Protein AF-A0A926AZS3-F1 (afdb_monomer)

Foldseek 3Di:
DKKWKWKADLQRWIWIFIFDADPVRHTDPVDTPDDTDTDDSVQVPSPPNDMFMWMWDADPLLPDTDDIDGDDVGDDPSVVVVRVVVVVVVSCCCNPVPDPDQDPVSVVVVVVVVVVVPPD

Mean predicted aligned error: 11.36 Å

Radius of gyration: 18.35 Å; Cα contacts (8 Å, |Δi|>4): 169; chains: 1; bounding box: 31×53×47 Å

Solvent-access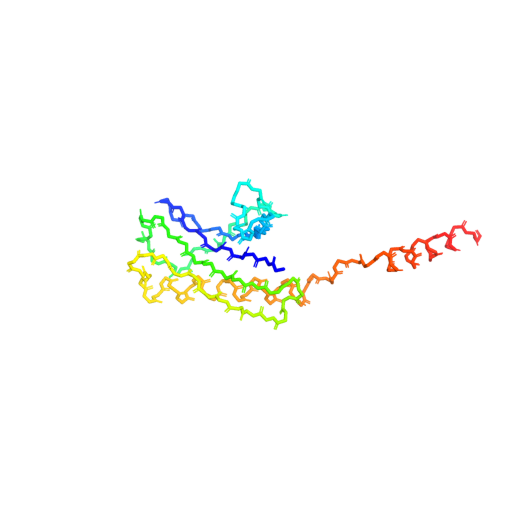ible surface area (backbone atoms only — not comparable to full-atom values): 7042 Å² total; per-residue (Å²): 98,34,38,40,35,38,37,34,39,58,87,51,53,31,32,39,37,36,22,43,51,45,100,85,71,44,75,35,81,90,57,49,78,45,80,68,41,78,48,86,54,86,85,57,67,101,71,46,63,59,65,47,56,43,35,35,38,27,43,79,80,67,83,47,79,78,47,78,50,69,49,91,92,59,64,60,69,69,58,44,52,50,48,53,49,54,50,49,54,50,52,49,45,48,67,73,71,44,76,75,80,73,47,74,67,52,49,54,51,49,49,54,53,55,56,57,69,72,70,121

Nearest PDB structures (foldseek):
  8cd1-assembly1_q  TM=2.880E-01  e=3.340E+00  Pseudomonas aeruginosa PAO1
  9c1f-assembly1_B  TM=2.056E-01  e=3.340E+00  Neogale vison
  7z6h-assembly1_C  TM=1.263E-01  e=2.037E+00  Homo sapiens

Structure (mmCIF, N/CA/C/O backbone):
data_AF-A0A926AZS3-F1
#
_entry.id   AF-A0A926AZS3-F1
#
loop_
_atom_site.group_PDB
_atom_site.id
_atom_site.type_symbol
_atom_site.label_atom_id
_atom_site.label_alt_id
_atom_site.label_comp_id
_atom_site.label_asym_id
_atom_site.label_entity_id
_atom_site.label_seq_id
_atom_site.pdbx_PDB_ins_code
_atom_site.Cartn_x
_atom_site.Cartn_y
_atom_site.Cartn_z
_atom_site.occupancy
_atom_site.B_iso_or_equiv
_atom_site.auth_seq_id
_atom_site.auth_comp_id
_atom_site.auth_asym_id
_atom_site.auth_atom_id
_atom_site.pdbx_PDB_model_num
ATOM 1 N N . MET A 1 1 ? 7.581 3.957 -12.177 1.00 76.12 1 MET A N 1
ATOM 2 C CA . MET A 1 1 ? 7.219 4.300 -10.784 1.00 76.12 1 MET A CA 1
ATOM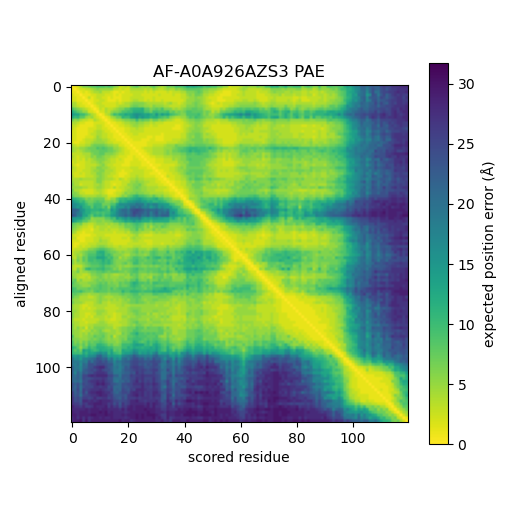 3 C C . MET A 1 1 ? 5.789 3.864 -10.549 1.00 76.12 1 MET A C 1
ATOM 5 O O . MET A 1 1 ? 4.969 3.980 -11.458 1.00 76.12 1 MET A O 1
ATOM 9 N N . ARG A 1 2 ? 5.473 3.429 -9.331 1.00 82.56 2 ARG A N 1
ATOM 10 C CA . ARG A 1 2 ? 4.117 3.041 -8.921 1.00 82.56 2 ARG A CA 1
ATOM 11 C C . ARG A 1 2 ? 3.772 3.655 -7.577 1.00 82.56 2 ARG A C 1
ATOM 13 O O . ARG A 1 2 ? 4.661 4.001 -6.796 1.00 82.56 2 ARG A O 1
ATOM 20 N N . LEU A 1 3 ? 2.477 3.769 -7.318 1.00 86.81 3 LEU A N 1
ATOM 21 C CA . LEU A 1 3 ? 1.968 4.153 -6.015 1.00 86.81 3 LEU A CA 1
ATOM 22 C C . LEU A 1 3 ? 1.431 2.919 -5.290 1.00 86.81 3 LEU A C 1
ATOM 24 O O . LEU A 1 3 ? 0.614 2.178 -5.834 1.00 86.81 3 LEU A O 1
ATOM 28 N N . VAL A 1 4 ? 1.874 2.715 -4.053 1.00 87.00 4 VAL A N 1
ATOM 29 C CA . VAL A 1 4 ? 1.306 1.727 -3.129 1.00 87.00 4 VAL A CA 1
ATOM 30 C C . VAL A 1 4 ? 0.472 2.474 -2.117 1.00 87.00 4 VAL A C 1
ATOM 32 O O . VAL A 1 4 ? 0.976 3.393 -1.478 1.00 87.00 4 VAL A O 1
ATOM 35 N N . ARG A 1 5 ? -0.783 2.078 -1.946 1.00 89.12 5 ARG A N 1
ATOM 36 C CA . ARG A 1 5 ? -1.672 2.685 -0.958 1.00 89.12 5 ARG A CA 1
ATOM 37 C C . ARG A 1 5 ? -2.171 1.628 -0.001 1.00 89.12 5 ARG A C 1
ATOM 39 O O . ARG A 1 5 ? -2.755 0.631 -0.428 1.00 89.12 5 ARG A O 1
ATOM 46 N N . VAL A 1 6 ? -1.999 1.899 1.288 1.00 86.94 6 VAL A N 1
ATOM 47 C CA . VAL A 1 6 ? -2.794 1.274 2.345 1.00 86.94 6 VAL A CA 1
ATOM 48 C C . VAL A 1 6 ? -3.950 2.205 2.653 1.00 86.94 6 VAL A C 1
ATOM 50 O O . VAL A 1 6 ? -3.751 3.397 2.867 1.00 86.94 6 VAL A O 1
ATOM 53 N N . HIS A 1 7 ? -5.161 1.668 2.650 1.00 86.81 7 HIS A N 1
ATOM 54 C CA . HIS A 1 7 ? -6.384 2.422 2.875 1.00 86.81 7 HIS A CA 1
ATOM 55 C C . HIS A 1 7 ? -7.282 1.686 3.863 1.00 86.81 7 HIS A C 1
ATOM 57 O O . HIS A 1 7 ? -7.505 0.485 3.722 1.00 86.81 7 HIS A O 1
ATOM 63 N N . SER A 1 8 ? -7.818 2.417 4.835 1.00 85.12 8 SER A N 1
ATOM 64 C CA . SER A 1 8 ? -8.847 1.944 5.753 1.00 85.12 8 SER A CA 1
ATOM 65 C C . SER A 1 8 ? -10.218 2.447 5.321 1.00 85.12 8 SER A C 1
ATOM 67 O O . SER A 1 8 ? -10.408 3.637 5.081 1.00 85.12 8 SER A O 1
ATOM 69 N N . LYS A 1 9 ? -11.185 1.533 5.242 1.00 77.94 9 LYS A N 1
ATOM 70 C CA . LYS A 1 9 ? -12.601 1.842 5.043 1.00 77.94 9 LYS A CA 1
ATOM 71 C C . LYS A 1 9 ? -13.274 2.195 6.378 1.00 77.94 9 LYS A C 1
ATOM 73 O O . LYS A 1 9 ? -12.828 1.729 7.424 1.00 77.94 9 LYS A O 1
ATOM 78 N N . PRO A 1 10 ? -14.417 2.906 6.354 1.00 65.88 10 PRO A N 1
ATOM 79 C CA . PRO A 1 10 ? -15.161 3.289 7.561 1.00 65.88 10 PRO A CA 1
ATOM 80 C C . PRO A 1 10 ? -15.587 2.131 8.483 1.00 65.88 10 PRO A C 1
ATOM 82 O O . PRO A 1 10 ? -15.873 2.360 9.653 1.00 65.88 10 PRO A O 1
ATOM 85 N N . GLN A 1 11 ? -15.650 0.890 7.981 1.00 68.31 11 GLN A N 1
ATOM 86 C CA . GLN A 1 11 ? -15.943 -0.304 8.791 1.00 68.31 11 GLN A CA 1
ATOM 87 C C . GLN A 1 11 ? -14.685 -0.981 9.373 1.00 68.31 11 GLN A C 1
ATOM 89 O O . GLN A 1 11 ? -14.762 -2.112 9.849 1.00 68.31 11 GLN A O 1
ATOM 94 N N . GLY A 1 12 ? -13.524 -0.321 9.319 1.00 70.62 12 GLY A N 1
ATOM 95 C CA . GLY A 1 12 ? -12.261 -0.819 9.867 1.00 70.62 12 GLY A CA 1
ATOM 96 C C . GLY A 1 12 ? -11.513 -1.809 8.971 1.00 70.62 12 GLY A C 1
ATOM 97 O O . GLY A 1 12 ? -10.413 -2.219 9.326 1.00 70.62 12 GLY A O 1
ATOM 98 N N . GLU A 1 13 ? -12.059 -2.179 7.808 1.00 82.69 13 GLU A N 1
ATOM 99 C CA . GLU A 1 13 ? -11.341 -2.986 6.816 1.00 82.69 13 GLU A CA 1
ATOM 100 C C . GLU A 1 13 ? -10.150 -2.191 6.277 1.00 82.69 13 GLU A C 1
ATOM 102 O O . GLU A 1 13 ? -10.309 -1.048 5.844 1.00 82.69 13 GLU A O 1
ATOM 107 N N . VAL A 1 14 ? -8.963 -2.793 6.286 1.00 84.75 14 VAL A N 1
ATOM 108 C CA . VAL A 1 14 ? -7.753 -2.192 5.726 1.00 84.75 14 VAL A CA 1
ATOM 109 C C . VAL A 1 14 ? -7.333 -2.989 4.508 1.00 84.75 14 VAL A C 1
ATOM 111 O O . VAL A 1 14 ? -7.264 -4.212 4.555 1.00 84.75 14 VAL A O 1
ATOM 114 N N . THR A 1 15 ? -7.050 -2.297 3.414 1.00 88.12 15 THR A N 1
ATOM 115 C CA . THR A 1 15 ? -6.633 -2.905 2.152 1.00 88.12 15 THR A CA 1
ATOM 116 C C . THR A 1 15 ? -5.354 -2.273 1.642 1.00 88.12 15 THR A C 1
ATOM 118 O O . THR A 1 15 ? -5.150 -1.072 1.828 1.00 88.12 15 THR A O 1
ATOM 121 N N . ILE A 1 16 ? -4.541 -3.057 0.941 1.00 86.81 16 ILE A N 1
ATOM 122 C CA . ILE A 1 16 ? -3.367 -2.584 0.209 1.00 86.81 16 ILE A CA 1
ATOM 123 C C . ILE A 1 16 ? -3.529 -2.848 -1.287 1.00 86.81 16 ILE A C 1
ATOM 125 O O . ILE A 1 16 ? -3.990 -3.917 -1.696 1.00 86.81 16 ILE A O 1
ATOM 129 N N . ALA A 1 17 ? -3.166 -1.869 -2.111 1.00 86.50 17 ALA A N 1
ATOM 130 C CA . ALA A 1 17 ? -3.204 -1.993 -3.562 1.00 86.50 17 ALA A CA 1
ATOM 131 C C . ALA A 1 17 ? -2.144 -1.118 -4.235 1.00 86.50 17 ALA A C 1
ATOM 133 O O . ALA A 1 17 ? -1.645 -0.151 -3.653 1.00 86.50 17 ALA A O 1
ATOM 134 N N . TRP A 1 18 ? -1.841 -1.475 -5.480 1.00 86.50 18 TRP A N 1
ATOM 135 C CA . TRP A 1 18 ? -0.896 -0.775 -6.338 1.00 86.50 18 TRP A CA 1
ATOM 136 C C . TRP A 1 18 ? -1.638 -0.042 -7.434 1.00 86.50 18 TRP A C 1
ATOM 138 O O . TRP A 1 18 ? -2.583 -0.581 -8.005 1.00 86.50 18 TRP A O 1
ATOM 148 N N . TYR A 1 19 ? -1.161 1.149 -7.756 1.00 87.25 19 TYR A N 1
ATOM 149 C CA . TYR A 1 19 ? -1.773 2.030 -8.732 1.00 87.25 19 TYR A CA 1
ATOM 150 C C . TYR A 1 19 ? -0.703 2.523 -9.709 1.00 87.25 19 TYR A C 1
ATOM 152 O O . TYR A 1 19 ? 0.403 2.889 -9.277 1.00 87.25 19 TYR A O 1
ATOM 160 N N . PRO A 1 20 ? -0.988 2.506 -11.022 1.00 87.19 20 PRO A N 1
ATOM 161 C CA . PRO A 1 20 ? -0.124 3.149 -11.992 1.00 87.19 20 PRO A CA 1
ATOM 162 C C . PRO A 1 20 ? -0.250 4.671 -11.880 1.00 87.19 20 PRO A C 1
ATOM 164 O O . PRO A 1 20 ? -1.195 5.201 -11.293 1.00 87.19 20 PRO A O 1
ATOM 167 N N . PHE A 1 21 ? 0.704 5.374 -12.481 1.00 83.62 21 PHE A N 1
ATOM 168 C CA . PHE A 1 21 ? 0.526 6.783 -12.808 1.00 83.62 21 PHE A CA 1
ATOM 169 C C . PHE A 1 21 ? -0.010 6.906 -14.236 1.00 83.62 21 PHE A C 1
ATOM 171 O O . PHE A 1 21 ? 0.435 6.186 -15.132 1.00 83.62 21 PHE A O 1
ATOM 178 N N . ASP A 1 22 ? -0.951 7.818 -14.445 1.00 84.12 22 ASP A N 1
ATOM 179 C CA . ASP A 1 22 ? -1.452 8.182 -15.762 1.00 84.12 22 ASP A CA 1
ATOM 180 C C . ASP A 1 22 ? -0.400 8.967 -16.573 1.00 84.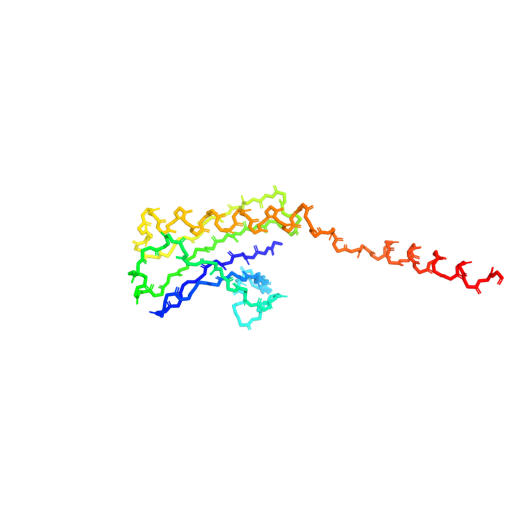12 22 ASP A C 1
ATOM 182 O O . ASP A 1 22 ? 0.686 9.316 -16.097 1.00 84.12 22 ASP A O 1
ATOM 186 N N . HIS A 1 23 ? -0.734 9.296 -17.822 1.00 78.44 23 HIS A N 1
ATOM 187 C CA . HIS A 1 23 ? 0.138 10.085 -18.701 1.00 78.44 23 HIS A CA 1
ATOM 188 C C . HIS A 1 23 ? 0.416 11.515 -18.195 1.00 78.44 23 HIS A C 1
ATOM 190 O O . HIS A 1 23 ? 1.294 12.190 -18.732 1.00 78.44 23 HIS A O 1
ATOM 196 N N . GLN A 1 24 ? -0.320 11.991 -17.187 1.00 85.12 24 GLN A N 1
ATOM 197 C CA . GLN A 1 24 ? -0.135 13.288 -16.533 1.00 85.12 24 GLN A CA 1
ATOM 198 C C . GLN A 1 24 ? 0.658 13.170 -15.219 1.00 85.12 24 GLN A C 1
ATOM 200 O O . GLN A 1 24 ? 0.846 14.175 -14.531 1.00 85.12 24 GLN A O 1
ATOM 205 N N . GLY A 1 25 ? 1.129 11.969 -14.866 1.00 79.25 25 GLY A N 1
ATOM 206 C CA . GLY A 1 25 ? 1.858 11.705 -13.629 1.00 79.25 25 GLY A CA 1
ATOM 207 C C . GLY A 1 25 ? 0.968 11.669 -12.385 1.00 79.25 25 GLY A C 1
ATOM 208 O O . GLY A 1 25 ? 1.469 11.856 -11.276 1.00 79.25 25 GLY A O 1
ATOM 209 N N . ARG A 1 26 ? -0.345 11.458 -12.536 1.00 84.44 26 ARG A N 1
ATOM 210 C CA . ARG A 1 26 ? -1.296 11.333 -11.424 1.00 84.44 26 ARG A CA 1
ATOM 211 C C . ARG A 1 26 ? -1.583 9.865 -11.140 1.00 84.44 26 ARG A C 1
ATOM 213 O O . ARG A 1 26 ? -1.679 9.090 -12.085 1.00 84.44 26 ARG A O 1
ATOM 220 N N . PRO A 1 27 ? -1.731 9.457 -9.874 1.00 85.38 27 PRO A N 1
ATOM 221 C CA . PRO A 1 27 ? -2.108 8.085 -9.577 1.00 85.38 27 PRO A CA 1
ATOM 222 C C . PRO A 1 27 ? -3.513 7.796 -10.114 1.00 85.38 27 PRO A C 1
ATOM 224 O O . PRO A 1 27 ? -4.451 8.541 -9.821 1.00 85.38 27 PRO A O 1
ATOM 227 N N . ASP A 1 28 ? -3.656 6.713 -10.868 1.00 87.81 28 ASP A N 1
ATOM 228 C CA . ASP A 1 28 ? -4.949 6.235 -11.350 1.00 87.81 28 ASP A CA 1
ATOM 229 C C . ASP A 1 28 ? -5.552 5.283 -10.314 1.00 87.81 28 ASP A C 1
ATOM 231 O O . ASP A 1 28 ? -5.206 4.104 -10.260 1.00 87.81 28 ASP A O 1
ATOM 235 N N . PHE A 1 29 ? -6.424 5.812 -9.452 1.00 87.19 29 PHE A N 1
ATOM 236 C CA . PHE A 1 29 ? -7.069 5.039 -8.387 1.00 87.19 29 PHE A CA 1
ATOM 237 C C . PHE A 1 29 ? -8.236 4.168 -8.862 1.00 87.19 29 PHE A C 1
ATOM 239 O O . PHE A 1 29 ? -8.654 3.277 -8.121 1.00 87.19 29 PHE A O 1
ATOM 246 N N . ASP A 1 30 ? -8.745 4.408 -10.070 1.00 88.38 30 ASP A N 1
ATOM 247 C CA . ASP A 1 30 ? -9.864 3.650 -10.632 1.00 88.38 30 ASP A CA 1
ATOM 248 C C . ASP A 1 30 ? -9.386 2.316 -11.229 1.00 88.38 30 ASP A C 1
ATOM 250 O O . ASP A 1 30 ? -10.145 1.344 -11.276 1.00 88.38 30 ASP A O 1
ATOM 254 N N . HIS A 1 31 ? -8.105 2.236 -11.609 1.00 85.19 31 HIS A N 1
ATOM 255 C CA . HIS A 1 31 ? -7.495 1.056 -12.221 1.00 85.19 31 HIS A CA 1
ATOM 256 C C . HIS A 1 31 ? -6.314 0.526 -11.393 1.00 85.19 31 HIS A C 1
ATOM 258 O O . HIS A 1 31 ? -5.149 0.692 -11.775 1.00 85.19 31 HIS A O 1
ATOM 264 N N . PRO A 1 32 ? -6.572 -0.143 -10.253 1.00 85.81 32 PRO A N 1
ATOM 265 C CA . PRO A 1 32 ? -5.502 -0.766 -9.494 1.00 85.81 32 PRO A CA 1
ATOM 266 C C . PRO A 1 32 ? -4.841 -1.886 -10.314 1.00 85.81 32 PRO A C 1
ATOM 268 O O . PRO A 1 32 ? -5.511 -2.675 -10.979 1.00 85.81 32 PRO A O 1
ATOM 271 N N . LEU A 1 33 ? -3.513 -1.996 -10.223 1.00 81.38 33 LEU A N 1
ATOM 272 C CA . LEU A 1 33 ? -2.712 -3.018 -10.918 1.00 81.38 33 LEU A CA 1
ATOM 273 C C . LEU A 1 33 ? -3.022 -4.444 -10.445 1.00 81.38 33 LEU A C 1
ATOM 275 O O . LEU A 1 33 ? -2.690 -5.415 -11.119 1.00 81.38 33 LEU A O 1
ATOM 279 N N . GLN A 1 34 ? -3.630 -4.564 -9.269 1.00 81.19 34 GLN A N 1
ATOM 280 C CA . GLN A 1 34 ? -4.054 -5.820 -8.673 1.00 81.19 34 GLN A CA 1
ATOM 281 C C . GLN A 1 34 ? -5.307 -5.594 -7.837 1.00 81.19 34 GLN A C 1
ATOM 283 O O . GLN A 1 34 ? -5.557 -4.487 -7.356 1.00 81.19 34 GLN A O 1
ATOM 288 N N . GLN A 1 35 ? -6.071 -6.656 -7.602 1.00 80.19 35 GLN A N 1
ATOM 289 C CA . GLN A 1 35 ? -7.205 -6.576 -6.691 1.00 80.19 35 GLN A CA 1
ATOM 290 C C . GLN A 1 35 ? -6.723 -6.155 -5.287 1.00 80.19 35 GLN A C 1
ATOM 292 O O . GLN A 1 35 ? -5.755 -6.739 -4.790 1.00 80.19 35 GLN A O 1
ATOM 297 N N . PRO A 1 36 ? -7.364 -5.160 -4.638 1.00 84.31 36 PRO A N 1
ATOM 298 C CA . PRO A 1 36 ? -6.994 -4.754 -3.290 1.00 84.31 36 PRO A CA 1
ATOM 299 C C . PRO A 1 36 ? -7.015 -5.936 -2.325 1.00 84.31 36 PRO A C 1
ATOM 301 O O . PRO A 1 36 ? -8.020 -6.639 -2.204 1.00 84.31 36 PRO A O 1
ATOM 304 N N . TYR A 1 37 ? -5.893 -6.150 -1.647 1.00 81.38 37 TYR A N 1
ATOM 305 C CA . TYR A 1 37 ? -5.716 -7.264 -0.727 1.00 81.38 37 TYR A CA 1
ATOM 306 C C . TYR A 1 37 ? -6.065 -6.824 0.701 1.00 81.38 37 TYR A C 1
ATOM 308 O O . TYR A 1 37 ? -5.560 -5.782 1.137 1.00 81.38 37 TYR A O 1
ATOM 316 N N . PRO A 1 38 ? -6.898 -7.577 1.444 1.00 83.94 38 PRO A N 1
ATOM 317 C CA . PRO A 1 38 ? -7.216 -7.251 2.826 1.00 83.94 38 PRO A CA 1
ATOM 318 C C . PRO A 1 38 ? -6.001 -7.490 3.724 1.00 83.94 38 PRO A C 1
ATOM 320 O O . PRO A 1 38 ? -5.425 -8.576 3.754 1.00 83.94 38 PRO A O 1
ATOM 323 N N . LEU A 1 39 ? -5.623 -6.475 4.490 1.00 78.06 39 LEU A N 1
ATOM 324 C CA . LEU A 1 39 ? -4.597 -6.586 5.512 1.00 78.06 39 LEU A CA 1
ATOM 325 C C . LEU A 1 39 ? -5.220 -7.051 6.833 1.00 78.06 39 LEU A C 1
ATOM 327 O O . LEU A 1 39 ? -6.372 -6.712 7.124 1.00 78.06 39 LEU A O 1
ATOM 331 N N . PRO A 1 40 ? -4.463 -7.788 7.669 1.00 74.38 40 PRO A N 1
ATOM 332 C CA . PRO A 1 40 ? -4.856 -7.999 9.052 1.00 74.38 40 PRO A CA 1
ATOM 333 C C . PRO A 1 40 ? -5.157 -6.648 9.700 1.00 74.38 40 PRO A C 1
ATOM 335 O O . PRO A 1 40 ? -4.530 -5.641 9.374 1.00 74.38 40 PRO A O 1
ATOM 338 N N . THR A 1 41 ? -6.116 -6.618 10.614 1.00 70.25 41 THR A N 1
ATOM 339 C CA . THR A 1 41 ? -6.455 -5.421 11.402 1.00 70.25 41 THR A CA 1
ATOM 340 C C . THR A 1 41 ? -6.085 -5.595 12.872 1.00 70.25 41 THR A C 1
ATOM 342 O O . THR A 1 41 ? -6.320 -4.716 13.698 1.00 70.25 41 THR A O 1
ATOM 345 N N . THR A 1 42 ? -5.479 -6.732 13.218 1.00 60.84 42 THR A N 1
ATOM 34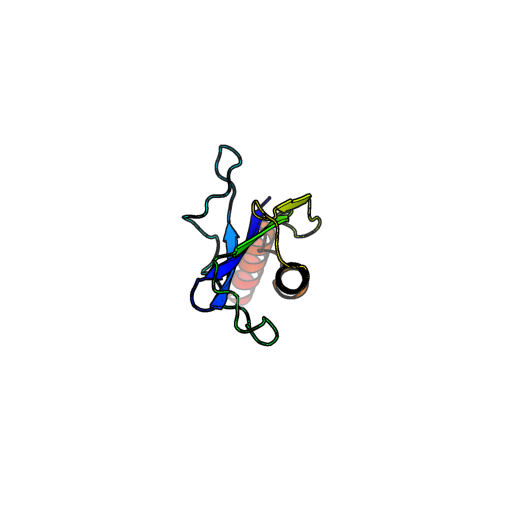6 C CA . THR A 1 42 ? -5.062 -7.074 14.573 1.00 60.84 42 THR A CA 1
ATOM 347 C C . THR A 1 42 ? -4.047 -6.052 15.085 1.00 60.84 42 THR A C 1
ATOM 349 O O . THR A 1 42 ? -2.958 -5.923 14.539 1.00 60.84 42 THR A O 1
ATOM 352 N N . GLY A 1 43 ? -4.397 -5.319 16.143 1.00 55.91 43 GLY A N 1
ATOM 353 C CA . GLY A 1 43 ? -3.531 -4.286 16.724 1.00 55.91 43 GLY A CA 1
ATOM 354 C C . GLY A 1 43 ? -3.752 -2.876 16.168 1.00 55.91 43 GLY A C 1
ATOM 355 O O . GLY A 1 43 ? -3.312 -1.914 16.797 1.00 55.91 43 GLY A O 1
ATOM 356 N N . LEU A 1 44 ? -4.515 -2.715 15.079 1.00 61.34 44 LEU A N 1
ATOM 357 C CA . LEU A 1 44 ? -5.181 -1.443 14.815 1.00 61.34 44 LEU A CA 1
ATOM 358 C C . LEU A 1 44 ? -6.304 -1.304 15.842 1.00 61.34 44 LEU A C 1
ATOM 360 O O . LEU A 1 44 ? -7.171 -2.170 15.958 1.00 61.34 44 LEU A O 1
ATOM 364 N N . ALA A 1 45 ? -6.259 -0.237 16.639 1.00 51.88 45 ALA A N 1
ATOM 365 C CA . ALA A 1 45 ? -7.309 0.052 17.605 1.00 51.88 45 ALA A CA 1
ATOM 366 C C . ALA A 1 45 ? -8.693 0.003 16.917 1.00 51.88 45 ALA A C 1
ATOM 368 O O . ALA A 1 45 ? -8.797 0.403 15.754 1.00 51.88 45 ALA A O 1
ATOM 369 N N . PRO A 1 46 ? -9.767 -0.402 17.619 1.00 52.69 46 PRO A N 1
ATOM 370 C CA . PRO A 1 46 ? -11.123 -0.550 17.065 1.00 52.69 46 PRO A CA 1
ATOM 371 C C . PRO A 1 46 ? -11.785 0.774 16.605 1.00 52.69 46 PRO A C 1
ATOM 373 O O . PRO A 1 46 ? -13.001 0.851 16.484 1.00 52.69 46 PRO A O 1
ATOM 376 N N . ALA A 1 47 ? -11.006 1.832 16.368 1.00 54.84 47 ALA A N 1
ATOM 377 C CA . ALA A 1 47 ? -11.445 3.216 16.237 1.00 54.84 47 ALA A CA 1
ATOM 378 C C . ALA A 1 47 ? -10.993 3.909 14.937 1.00 54.84 47 ALA A C 1
ATOM 380 O O . ALA A 1 47 ? -11.059 5.134 14.857 1.00 54.84 47 ALA A O 1
ATOM 381 N N . LEU A 1 48 ? -10.567 3.170 13.905 1.00 63.06 48 LEU A N 1
ATOM 382 C CA . LEU A 1 48 ? -10.504 3.719 12.541 1.00 63.06 48 LEU A CA 1
ATOM 383 C C . LEU A 1 48 ? -11.932 3.851 11.989 1.00 63.06 48 LEU A C 1
ATOM 385 O O . LEU A 1 48 ? -12.379 3.102 11.130 1.00 63.06 48 LEU A O 1
ATOM 389 N N . THR A 1 49 ? -12.681 4.789 12.564 1.00 63.50 49 THR A N 1
ATOM 390 C CA . THR A 1 49 ? -14.036 5.164 12.140 1.00 63.50 49 THR A CA 1
ATOM 391 C C . THR A 1 49 ? -14.010 6.138 10.965 1.00 63.50 49 THR A C 1
ATOM 393 O O . THR A 1 49 ? -15.035 6.373 10.328 1.00 63.50 49 THR A O 1
ATOM 396 N N . VAL A 1 50 ? -12.836 6.702 10.674 1.00 69.44 50 VAL A N 1
ATOM 397 C CA . VAL A 1 50 ? -12.614 7.662 9.599 1.00 69.44 50 VAL A CA 1
ATOM 398 C C . VAL A 1 50 ? -11.748 7.009 8.525 1.00 69.44 50 VAL A C 1
ATOM 400 O O . VAL A 1 50 ? -10.663 6.511 8.848 1.00 69.44 50 VAL A O 1
ATOM 403 N N . PRO A 1 51 ? -12.185 7.022 7.254 1.00 75.62 51 PRO A N 1
ATOM 404 C CA . PRO A 1 51 ? -11.373 6.507 6.170 1.00 75.62 51 PRO A CA 1
ATOM 405 C C . PRO A 1 51 ? -10.060 7.280 6.081 1.00 75.62 51 PRO A C 1
ATOM 407 O O . PRO A 1 51 ? -10.029 8.510 6.105 1.00 75.62 51 PRO A O 1
ATOM 410 N N . THR A 1 52 ? -8.963 6.538 6.026 1.00 82.12 52 THR A N 1
ATOM 411 C CA . THR A 1 52 ? -7.606 7.087 6.020 1.00 82.12 52 THR A CA 1
ATOM 412 C C . THR A 1 52 ? -6.737 6.280 5.082 1.00 82.12 52 THR A C 1
ATOM 414 O O . THR A 1 52 ? -6.909 5.069 4.949 1.00 82.12 52 THR A O 1
ATOM 417 N N . SER A 1 53 ? -5.792 6.947 4.431 1.00 85.31 53 SER A N 1
ATOM 418 C CA . SER A 1 53 ? -4.822 6.313 3.546 1.00 85.31 53 SER A CA 1
ATOM 419 C C . SER A 1 53 ? -3.402 6.717 3.908 1.00 85.31 53 SER A C 1
ATOM 421 O O . SER A 1 53 ? -3.179 7.759 4.517 1.00 85.31 53 SER A O 1
ATOM 423 N N . LEU A 1 54 ? -2.442 5.887 3.526 1.00 86.00 54 LEU A N 1
ATOM 424 C CA . LEU A 1 54 ? -1.029 6.233 3.473 1.00 86.00 54 LEU A CA 1
ATOM 425 C C . LEU A 1 54 ? -0.498 5.734 2.138 1.00 86.00 54 LEU A C 1
ATOM 427 O O . LEU A 1 54 ? -0.652 4.547 1.827 1.00 86.00 54 LEU A O 1
ATOM 431 N N . ASP A 1 55 ? 0.129 6.634 1.384 1.00 86.62 55 ASP A N 1
ATOM 432 C CA . ASP A 1 55 ? 0.639 6.304 0.060 1.00 86.62 55 ASP A CA 1
ATOM 433 C C . ASP A 1 55 ? 2.160 6.372 0.025 1.00 86.62 55 ASP A C 1
ATOM 435 O O . ASP A 1 55 ? 2.778 7.260 0.616 1.00 86.62 55 ASP A O 1
ATOM 439 N N . LEU A 1 56 ? 2.760 5.448 -0.717 1.00 84.50 56 LEU A N 1
ATOM 440 C CA . LEU A 1 56 ? 4.179 5.435 -1.034 1.00 84.50 56 LEU A CA 1
ATOM 441 C C . LEU A 1 56 ? 4.376 5.480 -2.536 1.00 84.50 56 LEU A C 1
ATOM 443 O O . LEU A 1 56 ? 3.798 4.677 -3.268 1.00 84.50 56 LEU A O 1
ATOM 447 N N . VAL A 1 57 ? 5.256 6.371 -2.979 1.00 83.88 57 VAL A N 1
ATOM 448 C CA . VAL A 1 57 ? 5.757 6.369 -4.354 1.00 83.88 57 VAL A CA 1
ATOM 449 C C . VAL A 1 57 ? 7.049 5.570 -4.383 1.00 83.88 57 VAL A C 1
ATOM 451 O O . VAL A 1 57 ? 8.005 5.918 -3.687 1.00 83.88 57 VAL A O 1
ATOM 454 N N . VAL A 1 58 ? 7.079 4.506 -5.177 1.00 80.38 58 VAL A N 1
ATOM 455 C CA . VAL A 1 58 ? 8.208 3.571 -5.250 1.00 80.38 58 VAL A CA 1
ATOM 456 C C . VAL A 1 58 ? 8.656 3.343 -6.692 1.00 80.38 58 VAL A C 1
ATOM 458 O O . VAL A 1 58 ? 7.882 3.529 -7.642 1.00 80.38 58 VAL A O 1
ATOM 461 N N . GLU A 1 59 ? 9.917 2.948 -6.867 1.00 78.69 59 GLU A N 1
ATOM 462 C CA . GLU A 1 59 ? 10.384 2.410 -8.148 1.00 78.69 59 GLU A CA 1
ATOM 463 C C . GLU A 1 59 ? 9.691 1.098 -8.507 1.00 78.69 59 GLU A C 1
ATOM 465 O O . GLU A 1 59 ? 9.237 0.347 -7.642 1.00 78.69 59 GLU A O 1
ATOM 470 N N . ASP A 1 60 ? 9.631 0.822 -9.810 1.00 70.31 60 ASP A N 1
ATOM 471 C CA . ASP A 1 60 ? 8.991 -0.386 -10.338 1.00 70.31 60 ASP A CA 1
ATOM 472 C C . ASP A 1 60 ? 9.748 -1.663 -9.954 1.00 70.31 60 ASP A C 1
ATOM 474 O O . ASP A 1 60 ? 9.143 -2.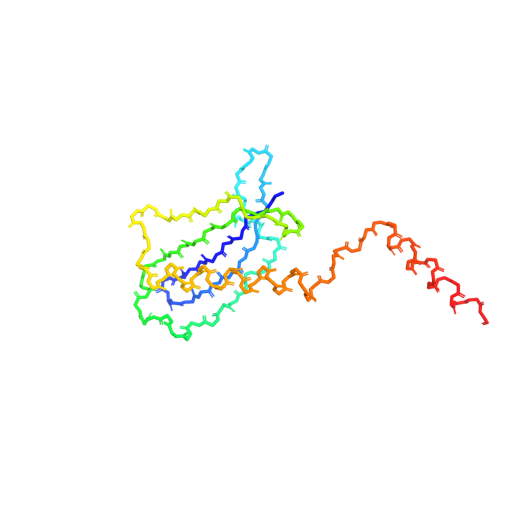732 -9.910 1.00 70.31 60 ASP A O 1
ATOM 478 N N . ASP A 1 61 ? 11.046 -1.541 -9.660 1.00 70.38 61 ASP A N 1
ATOM 479 C CA . ASP A 1 61 ? 11.938 -2.615 -9.218 1.00 70.38 61 ASP A CA 1
ATOM 480 C C . ASP A 1 61 ? 12.099 -2.682 -7.687 1.00 70.38 61 ASP A C 1
ATOM 482 O O . ASP A 1 61 ? 12.884 -3.482 -7.168 1.00 70.38 61 ASP A O 1
ATOM 486 N N . TYR A 1 62 ? 11.348 -1.858 -6.945 1.00 65.69 62 TYR A N 1
ATOM 487 C CA . TYR A 1 62 ? 11.359 -1.831 -5.482 1.00 65.69 62 TYR A CA 1
ATOM 488 C C . TYR A 1 62 ? 12.741 -1.480 -4.884 1.00 65.69 62 TYR A C 1
ATOM 490 O O . TYR A 1 62 ? 13.053 -1.837 -3.736 1.00 65.69 62 TYR A O 1
ATOM 498 N N . SER A 1 63 ? 13.611 -0.816 -5.650 1.00 67.56 63 SER A N 1
ATOM 499 C CA . SER A 1 63 ? 14.935 -0.392 -5.192 1.00 67.56 63 SER A CA 1
ATOM 500 C C . SER A 1 63 ? 14.856 0.823 -4.263 1.00 67.56 63 SER A C 1
ATOM 502 O O . SER A 1 63 ? 15.627 0.908 -3.302 1.00 67.56 63 SER A O 1
ATOM 504 N N . GLN A 1 64 ? 13.885 1.713 -4.499 1.00 67.00 64 GLN A N 1
ATOM 505 C CA . GLN A 1 64 ? 13.809 3.012 -3.844 1.00 67.00 64 GLN A CA 1
ATOM 506 C C . GLN A 1 64 ? 12.372 3.447 -3.525 1.00 67.00 64 GLN A C 1
ATOM 508 O O . GLN A 1 64 ? 11.446 3.287 -4.324 1.00 67.00 64 GLN A O 1
ATOM 513 N N . VAL A 1 65 ? 12.211 4.045 -2.340 1.00 72.81 65 VAL A N 1
ATOM 514 C CA . VAL A 1 65 ? 11.009 4.775 -1.917 1.00 72.81 65 VAL A CA 1
ATOM 515 C C . VAL A 1 65 ? 11.293 6.266 -2.061 1.00 72.81 65 VAL A C 1
ATOM 517 O O . VAL A 1 65 ? 12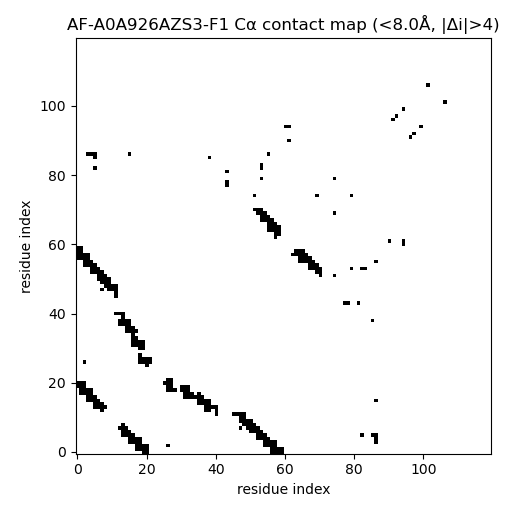.247 6.777 -1.475 1.00 72.81 65 VAL A O 1
ATOM 520 N N . TYR A 1 66 ? 10.471 6.964 -2.836 1.00 69.31 66 TYR A N 1
ATOM 521 C CA . TYR A 1 66 ? 10.666 8.377 -3.158 1.00 69.31 66 TYR A CA 1
ATOM 522 C C . TYR A 1 66 ? 9.917 9.319 -2.231 1.00 69.31 66 TYR A C 1
ATOM 524 O O . TYR A 1 66 ? 10.410 10.399 -1.912 1.00 69.31 66 TYR A O 1
ATOM 532 N N . SER A 1 67 ? 8.701 8.946 -1.838 1.00 77.06 67 SER A N 1
ATOM 533 C CA . SER A 1 67 ? 7.840 9.824 -1.056 1.00 77.06 67 SER A CA 1
ATOM 534 C C . SER A 1 67 ? 6.830 9.038 -0.239 1.00 77.06 67 SER A C 1
ATOM 536 O O . SER A 1 67 ? 6.368 7.978 -0.665 1.00 77.06 67 SER A O 1
ATOM 538 N N . VAL A 1 68 ? 6.490 9.601 0.920 1.00 78.81 68 VAL A N 1
ATOM 539 C CA . VAL A 1 68 ? 5.393 9.176 1.786 1.00 78.81 68 VAL A CA 1
ATOM 540 C C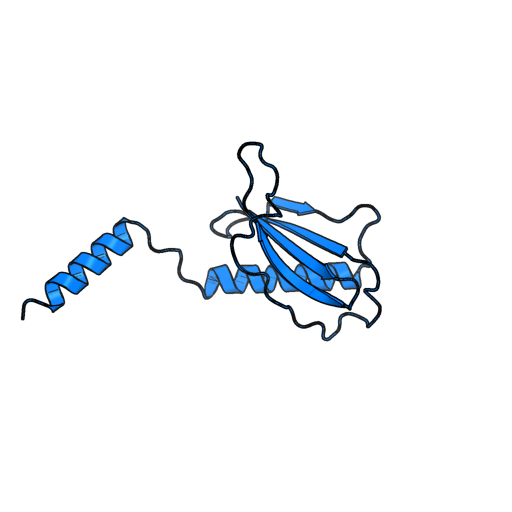 . VAL A 1 68 ? 4.356 10.290 1.757 1.00 78.81 68 VAL A C 1
ATOM 542 O O . VAL A 1 68 ? 4.642 11.410 2.183 1.00 78.81 68 VAL A O 1
ATOM 545 N N . VAL A 1 69 ? 3.156 9.991 1.270 1.00 81.06 69 VAL A N 1
ATOM 546 C CA . VAL A 1 69 ? 2.049 10.948 1.228 1.00 81.06 69 VAL A CA 1
ATOM 547 C C . VAL A 1 69 ? 1.101 10.636 2.375 1.00 81.06 69 VAL A C 1
ATOM 549 O O . VAL A 1 69 ? 0.481 9.573 2.424 1.00 81.06 69 VAL A O 1
ATOM 552 N N . VAL A 1 70 ? 1.013 11.580 3.309 1.00 75.50 70 VAL A N 1
ATOM 553 C CA . VAL A 1 70 ? 0.125 11.517 4.471 1.00 75.50 70 VAL A CA 1
ATOM 554 C C . VAL A 1 70 ? -1.093 12.409 4.196 1.00 75.50 70 VAL A C 1
ATOM 556 O O . VAL A 1 70 ? -0.918 13.494 3.637 1.00 75.50 70 VAL A O 1
ATOM 559 N N . PRO A 1 71 ? -2.315 11.988 4.564 1.00 71.62 71 PRO A N 1
ATOM 560 C CA . PRO A 1 71 ? -3.519 12.786 4.381 1.00 71.62 71 PRO A CA 1
ATOM 561 C C . PRO A 1 71 ? -3.442 14.120 5.125 1.00 71.62 71 PRO A C 1
ATOM 563 O O . PRO A 1 71 ? -2.755 14.262 6.141 1.00 71.62 71 PRO A O 1
ATOM 566 N N . GLU A 1 72 ? -4.183 15.100 4.612 1.00 68.62 72 GLU A N 1
ATOM 567 C CA . GLU A 1 72 ? -4.331 16.407 5.242 1.00 68.62 72 GLU A CA 1
ATOM 568 C C . GLU A 1 72 ? -4.909 16.248 6.661 1.00 68.62 72 GLU A C 1
ATOM 570 O O . GLU A 1 72 ? -5.879 15.523 6.871 1.00 68.62 72 GLU A O 1
ATOM 575 N N . GLY A 1 73 ? -4.271 16.876 7.653 1.00 71.94 73 GLY A N 1
ATOM 576 C CA . GLY A 1 73 ? -4.576 16.662 9.076 1.00 71.94 73 GLY A CA 1
ATOM 577 C C . GLY A 1 73 ? -3.746 15.564 9.755 1.00 71.94 73 GLY A C 1
ATOM 578 O O . GLY A 1 73 ? -3.767 15.459 10.981 1.00 71.94 73 GLY A O 1
ATOM 579 N N . GLY A 1 74 ? -2.945 14.816 8.991 1.00 71.75 74 GLY A N 1
ATOM 580 C CA . GLY A 1 74 ? -2.026 13.810 9.511 1.00 71.75 74 GLY A CA 1
ATOM 581 C C . GLY A 1 74 ? -2.710 12.511 9.939 1.00 71.75 74 GLY A C 1
ATOM 582 O O . GLY A 1 74 ? -3.931 12.374 9.935 1.00 71.75 74 GLY A O 1
ATOM 583 N N . LEU A 1 75 ? -1.892 11.532 10.321 1.00 74.62 75 LEU A N 1
ATOM 584 C CA . LEU A 1 75 ? -2.352 10.277 10.910 1.00 74.62 75 LEU A CA 1
ATOM 585 C C . LEU A 1 75 ? -1.957 10.236 12.388 1.00 74.62 75 LEU A C 1
ATOM 587 O O . LEU A 1 75 ? -0.852 10.672 12.730 1.00 74.62 75 LEU A O 1
ATOM 591 N N . PRO A 1 76 ? -2.792 9.662 13.272 1.00 77.19 76 PRO A N 1
ATOM 592 C CA . PRO A 1 76 ? -2.341 9.325 14.611 1.00 77.19 76 PRO A CA 1
ATOM 593 C C . PRO A 1 76 ? -1.069 8.458 14.542 1.00 77.19 76 PRO A C 1
ATOM 595 O O . PRO A 1 76 ? -1.011 7.554 13.700 1.00 77.19 76 PRO A O 1
ATOM 598 N N . PRO A 1 77 ? -0.058 8.673 15.408 1.00 79.94 77 PRO A N 1
ATOM 599 C CA . PRO A 1 77 ? 1.251 8.025 15.272 1.00 79.94 77 PRO A CA 1
ATOM 600 C C . PRO A 1 77 ? 1.202 6.495 15.180 1.00 79.94 77 PRO A C 1
ATOM 602 O O . PRO A 1 77 ? 1.957 5.894 14.420 1.00 79.94 77 PRO A O 1
ATOM 605 N N . TRP A 1 78 ? 0.286 5.857 15.911 1.00 75.50 78 TRP A N 1
ATOM 606 C CA . TRP A 1 78 ? 0.108 4.404 15.870 1.00 75.50 78 TRP A CA 1
ATOM 607 C C . TRP A 1 78 ? -0.492 3.914 14.544 1.00 75.50 78 TRP A C 1
ATOM 609 O O . TRP A 1 78 ? -0.092 2.862 14.055 1.00 75.50 78 TRP A O 1
ATOM 619 N N . VAL A 1 79 ? -1.406 4.681 13.932 1.00 77.25 79 VAL A N 1
ATOM 620 C CA . VAL A 1 79 ? -1.975 4.370 12.606 1.00 77.25 79 VAL A CA 1
ATOM 621 C C . VAL A 1 79 ? -0.902 4.518 11.538 1.00 77.25 79 VAL A C 1
ATOM 623 O O . VAL A 1 79 ? -0.740 3.625 10.710 1.00 77.25 79 VAL A O 1
ATOM 626 N N . PHE A 1 80 ? -0.133 5.611 11.594 1.00 80.31 80 PHE A N 1
ATOM 627 C CA . PHE A 1 80 ? 0.998 5.821 10.694 1.00 80.31 80 PHE A CA 1
ATOM 628 C C . PHE A 1 80 ? 1.986 4.657 10.777 1.00 80.31 80 PHE A C 1
ATOM 630 O O . PHE A 1 80 ? 2.334 4.083 9.750 1.00 80.31 80 PHE A O 1
ATOM 637 N N . HIS A 1 81 ? 2.400 4.280 11.992 1.00 78.94 81 HIS A N 1
ATOM 638 C CA . HIS A 1 81 ? 3.345 3.186 12.196 1.00 78.94 81 HIS A CA 1
ATOM 639 C C . HIS A 1 81 ? 2.827 1.868 11.612 1.00 78.94 81 HIS A C 1
ATOM 641 O O . HIS A 1 81 ? 3.556 1.199 10.885 1.00 78.94 81 HIS A O 1
ATOM 647 N N . TYR A 1 82 ? 1.556 1.539 11.857 1.00 78.06 82 TYR A N 1
ATOM 648 C CA . TYR A 1 82 ? 0.942 0.329 11.319 1.00 78.06 82 TYR A CA 1
ATOM 649 C C . TYR A 1 82 ? 0.900 0.324 9.788 1.00 78.06 82 TYR A C 1
ATOM 651 O O . TYR A 1 82 ? 1.315 -0.646 9.158 1.00 78.06 82 TYR A O 1
ATOM 659 N N . PHE A 1 83 ? 0.414 1.409 9.174 1.00 80.31 83 PHE A N 1
ATOM 660 C CA . PHE A 1 83 ? 0.294 1.490 7.715 1.00 80.31 83 PHE A CA 1
ATOM 661 C C . PHE A 1 83 ? 1.677 1.446 7.065 1.00 80.31 83 PHE A C 1
ATOM 663 O O . PHE A 1 83 ? 1.870 0.745 6.076 1.00 80.31 83 PHE A O 1
ATOM 670 N N . TYR A 1 84 ? 2.652 2.140 7.653 1.00 79.31 84 TYR A N 1
ATOM 671 C CA . TYR A 1 84 ? 4.033 2.137 7.188 1.00 79.31 84 TYR A CA 1
ATOM 672 C C . TYR A 1 84 ? 4.673 0.746 7.293 1.00 79.31 84 TYR A C 1
ATOM 674 O O . TYR A 1 84 ? 5.332 0.309 6.351 1.00 79.31 84 TYR A O 1
ATOM 682 N N . GLN A 1 85 ? 4.445 0.022 8.392 1.00 78.12 85 GLN A N 1
ATOM 683 C CA . GLN A 1 85 ? 4.915 -1.355 8.546 1.00 78.12 85 GLN A CA 1
ATOM 684 C C . GLN A 1 85 ? 4.279 -2.285 7.505 1.00 78.12 85 GLN A C 1
ATOM 686 O O . GLN A 1 85 ? 5.004 -2.999 6.817 1.00 78.12 85 GLN A O 1
ATOM 691 N N . ALA A 1 86 ? 2.955 -2.236 7.335 1.00 74.38 86 ALA A N 1
ATOM 692 C CA . ALA A 1 86 ? 2.252 -3.073 6.363 1.00 74.38 86 ALA A CA 1
ATOM 693 C C . ALA A 1 86 ? 2.730 -2.819 4.922 1.00 74.38 86 ALA A C 1
ATOM 695 O O . ALA A 1 86 ? 2.869 -3.753 4.133 1.00 74.38 86 ALA A O 1
ATOM 696 N N . LEU A 1 87 ? 3.028 -1.561 4.587 1.00 77.00 87 LEU A N 1
ATOM 697 C CA . LEU A 1 87 ? 3.616 -1.190 3.302 1.00 77.00 87 LEU A CA 1
ATOM 698 C C . LEU A 1 87 ? 5.010 -1.794 3.113 1.00 77.00 87 LEU A C 1
ATOM 700 O O . LEU A 1 87 ? 5.285 -2.364 2.059 1.00 77.00 87 LEU A O 1
ATOM 704 N N . TRP A 1 88 ? 5.878 -1.702 4.122 1.00 73.56 88 TRP A N 1
ATOM 705 C CA . TRP A 1 88 ? 7.222 -2.275 4.049 1.00 73.56 88 TRP A CA 1
ATOM 706 C C . TRP A 1 88 ? 7.215 -3.793 3.964 1.00 73.56 88 TRP A C 1
ATOM 708 O O . TRP A 1 88 ? 7.930 -4.346 3.134 1.00 73.56 88 TRP A O 1
ATOM 718 N N . GLU A 1 89 ? 6.398 -4.469 4.768 1.00 74.44 89 GLU A N 1
ATOM 719 C CA . GLU A 1 89 ? 6.233 -5.922 4.686 1.00 74.44 89 GLU A CA 1
ATOM 720 C C . GLU A 1 89 ? 5.756 -6.333 3.292 1.00 74.44 89 GLU A C 1
ATOM 722 O O . GLU A 1 89 ? 6.307 -7.260 2.702 1.00 74.44 89 GLU A O 1
ATOM 727 N N . HIS A 1 90 ? 4.804 -5.598 2.713 1.00 72.56 90 HIS A N 1
ATOM 728 C CA . HIS A 1 90 ? 4.323 -5.873 1.365 1.00 72.56 90 HIS A CA 1
ATOM 729 C C . HIS A 1 90 ? 5.401 -5.652 0.294 1.00 72.56 90 HIS A C 1
ATOM 731 O O . HIS A 1 90 ? 5.591 -6.512 -0.562 1.00 72.56 90 HIS A O 1
ATOM 737 N N . ILE A 1 91 ? 6.151 -4.546 0.360 1.00 69.88 91 ILE A N 1
ATOM 738 C CA . ILE A 1 91 ? 7.270 -4.273 -0.557 1.00 69.88 91 ILE A CA 1
ATOM 739 C C . ILE A 1 91 ? 8.353 -5.353 -0.434 1.00 69.88 91 ILE A C 1
ATOM 741 O O . ILE A 1 91 ? 8.846 -5.837 -1.450 1.00 69.88 91 ILE A O 1
ATOM 745 N N . LEU A 1 92 ? 8.709 -5.764 0.786 1.00 67.81 92 LEU A N 1
ATOM 746 C CA . LEU A 1 92 ? 9.704 -6.812 1.026 1.00 67.81 92 LEU A CA 1
ATOM 747 C C . LEU A 1 92 ? 9.236 -8.171 0.502 1.00 67.81 92 LEU A C 1
ATOM 749 O O . LEU A 1 92 ? 10.022 -8.877 -0.128 1.00 67.81 92 LEU A O 1
ATOM 753 N N . VAL A 1 93 ? 7.965 -8.526 0.710 1.00 67.00 93 VAL A N 1
ATOM 754 C CA . VAL A 1 93 ? 7.384 -9.754 0.154 1.00 67.00 93 VAL A CA 1
ATOM 755 C C . VAL A 1 93 ? 7.459 -9.733 -1.368 1.00 67.00 93 VAL A C 1
ATOM 757 O O . VAL A 1 93 ? 7.945 -10.686 -1.967 1.00 67.00 93 VAL A O 1
ATOM 760 N N . VAL A 1 94 ? 7.055 -8.637 -2.006 1.00 64.94 94 VAL A N 1
ATOM 761 C CA . VAL A 1 94 ? 7.119 -8.525 -3.467 1.00 64.94 94 VAL A CA 1
ATOM 762 C C . VAL A 1 94 ? 8.567 -8.594 -3.967 1.00 64.94 94 VAL A C 1
ATOM 764 O O . VAL A 1 94 ? 8.850 -9.344 -4.892 1.00 64.94 94 VAL A O 1
ATOM 767 N N . LYS A 1 95 ? 9.507 -7.896 -3.320 1.00 61.53 95 LYS A N 1
ATOM 768 C CA . LYS A 1 95 ? 10.922 -7.866 -3.724 1.00 61.53 95 LYS A CA 1
ATOM 769 C C . LYS A 1 95 ? 11.655 -9.195 -3.521 1.00 61.53 95 LYS A C 1
ATOM 771 O O . LYS A 1 95 ? 12.650 -9.449 -4.197 1.00 61.53 95 LYS A O 1
ATOM 776 N N . HIS A 1 96 ? 11.259 -9.997 -2.535 1.00 58.25 96 HIS A N 1
ATOM 777 C CA . HIS A 1 96 ? 12.009 -11.199 -2.142 1.00 58.25 96 HIS A CA 1
ATOM 778 C C . HIS A 1 96 ? 11.293 -12.512 -2.452 1.00 58.25 96 HIS A C 1
ATOM 780 O O . HIS A 1 96 ? 11.957 -13.543 -2.529 1.00 58.25 96 HIS A O 1
ATOM 786 N N . PHE A 1 97 ? 9.974 -12.494 -2.647 1.00 51.66 97 PHE A N 1
ATOM 787 C CA . PHE A 1 97 ? 9.175 -13.705 -2.841 1.00 51.66 97 PHE A CA 1
ATOM 788 C C . PHE A 1 97 ? 8.413 -13.748 -4.166 1.00 51.66 97 PHE A C 1
ATOM 790 O O . PHE A 1 97 ? 7.984 -14.834 -4.554 1.00 51.66 97 PHE A O 1
ATOM 797 N N . LEU A 1 98 ? 8.273 -12.633 -4.890 1.00 49.06 98 LEU A N 1
ATOM 798 C CA . LEU A 1 98 ? 7.827 -12.672 -6.281 1.00 49.06 98 LEU A CA 1
ATOM 799 C C . LEU A 1 98 ? 9.064 -12.541 -7.177 1.00 49.06 98 LEU A C 1
ATOM 801 O O . LEU A 1 98 ? 9.767 -11.533 -7.083 1.00 49.06 98 LEU A O 1
ATOM 805 N N . PRO A 1 99 ? 9.388 -13.547 -8.015 1.00 47.28 99 PRO A N 1
ATOM 806 C CA . PRO A 1 99 ? 10.444 -13.369 -8.998 1.00 47.28 99 PRO A CA 1
ATOM 807 C C . PRO A 1 99 ? 10.094 -12.154 -9.870 1.00 47.28 99 PRO A C 1
ATOM 809 O O . PRO A 1 99 ? 8.906 -11.911 -10.119 1.00 47.28 99 PRO A O 1
ATOM 812 N N . PRO A 1 100 ? 11.093 -11.370 -10.314 1.00 55.97 100 PRO A N 1
ATOM 813 C CA . PRO A 1 100 ? 10.840 -10.280 -11.243 1.00 55.97 100 PRO A CA 1
ATOM 814 C C . PRO A 1 100 ? 10.031 -10.811 -12.425 1.00 55.97 100 PRO A C 1
ATOM 816 O O . PRO A 1 100 ? 10.226 -11.952 -12.853 1.00 55.97 100 PRO A O 1
ATOM 819 N N . THR A 1 101 ? 9.098 -9.993 -12.918 1.00 56.16 101 THR A N 1
ATOM 820 C CA . THR A 1 101 ? 8.307 -10.343 -14.104 1.00 56.16 101 THR A CA 1
ATOM 821 C C . THR A 1 101 ? 9.279 -10.807 -15.191 1.00 56.16 101 THR A C 1
ATOM 823 O O . THR A 1 101 ? 10.197 -10.040 -15.499 1.00 56.16 101 THR A O 1
ATOM 826 N N . PRO A 1 102 ? 9.142 -12.036 -15.722 1.00 50.53 102 PRO A N 1
ATOM 827 C CA . PRO A 1 102 ? 10.097 -12.565 -16.682 1.00 50.53 102 PRO A CA 1
ATOM 828 C C . PRO A 1 102 ? 10.181 -11.610 -17.869 1.00 50.53 102 PRO A C 1
ATOM 830 O O . PRO A 1 102 ? 9.161 -11.168 -18.405 1.00 50.53 102 PRO A O 1
ATOM 833 N N . THR A 1 103 ? 11.404 -11.237 -18.231 1.00 70.94 103 THR A N 1
ATOM 834 C CA . THR A 1 103 ? 11.647 -10.380 -19.389 1.00 70.94 103 THR A CA 1
ATOM 835 C C . THR A 1 103 ? 11.277 -11.123 -20.672 1.00 70.94 103 THR A C 1
ATOM 837 O O . THR A 1 103 ? 11.174 -12.349 -20.676 1.00 70.94 103 THR A O 1
ATOM 840 N N . SER A 1 104 ? 11.113 -10.413 -21.793 1.00 71.31 104 SER A N 1
ATOM 841 C CA . SER A 1 104 ? 10.906 -11.073 -23.092 1.00 71.31 104 SER A CA 1
ATOM 842 C C . SER A 1 104 ? 12.018 -12.081 -23.410 1.00 71.31 104 SER A C 1
ATOM 844 O O . SER A 1 104 ? 11.742 -13.129 -23.977 1.00 71.31 104 SER A O 1
ATOM 846 N N . GLU A 1 105 ? 13.252 -11.809 -22.975 1.00 63.03 105 GLU A N 1
ATOM 847 C CA . GLU A 1 105 ? 14.392 -12.723 -23.114 1.00 63.03 105 GLU A CA 1
ATOM 848 C C . GLU A 1 105 ? 14.257 -13.966 -22.215 1.00 63.03 105 GLU A C 1
ATOM 850 O O . GLU A 1 105 ? 14.602 -15.072 -22.632 1.00 63.03 105 GLU A O 1
ATOM 855 N N . ASP A 1 106 ? 13.722 -13.820 -20.999 1.00 57.44 106 ASP A N 1
ATOM 856 C CA . ASP A 1 106 ? 13.432 -14.955 -20.114 1.00 57.44 106 ASP A CA 1
ATOM 857 C C . ASP A 1 106 ? 12.307 -15.830 -20.677 1.00 57.44 106 ASP A C 1
ATOM 859 O O . ASP A 1 106 ? 12.394 -17.055 -20.605 1.00 57.44 106 ASP A O 1
ATOM 863 N N . ILE A 1 107 ? 11.284 -15.208 -21.275 1.00 70.38 107 ILE A N 1
ATOM 864 C CA . ILE A 1 107 ? 10.180 -15.897 -21.956 1.00 70.38 107 ILE A CA 1
ATOM 865 C C . ILE A 1 107 ? 10.708 -16.652 -23.183 1.00 70.38 107 ILE A C 1
ATOM 867 O O . ILE A 1 107 ? 10.447 -17.843 -23.308 1.00 70.38 107 ILE A O 1
ATOM 871 N N . GLU A 1 108 ? 11.526 -16.020 -24.030 1.00 72.12 108 GLU A N 1
ATOM 872 C CA . GLU A 1 108 ? 12.147 -16.674 -25.192 1.00 72.12 108 GLU A CA 1
ATOM 873 C C . GLU A 1 108 ? 13.063 -17.841 -24.787 1.00 72.12 108 GLU A C 1
ATOM 875 O O . GLU A 1 108 ? 13.063 -18.893 -25.431 1.00 72.12 108 GLU A O 1
ATOM 880 N N . ARG A 1 109 ? 13.828 -17.694 -23.696 1.00 60.12 109 ARG A N 1
ATOM 881 C CA . ARG A 1 109 ? 14.652 -18.779 -23.135 1.00 60.12 109 ARG A CA 1
ATOM 882 C C . ARG A 1 109 ? 13.801 -19.927 -22.601 1.00 60.12 109 ARG A C 1
ATOM 884 O O . ARG A 1 109 ? 14.137 -21.084 -22.850 1.00 60.12 109 ARG A O 1
ATOM 891 N N . LEU A 1 110 ? 12.723 -19.626 -21.880 1.00 58.34 110 LEU A N 1
ATOM 892 C CA . LEU A 1 110 ? 11.764 -20.622 -21.399 1.00 58.34 110 LEU A CA 1
ATOM 893 C C . LEU A 1 110 ? 11.111 -21.359 -22.572 1.00 58.34 110 LEU A C 1
ATOM 895 O O . LEU A 1 110 ? 11.105 -22.589 -22.580 1.00 58.34 110 LEU A O 1
ATOM 899 N N . ASP A 1 111 ? 10.656 -20.644 -23.597 1.00 69.88 111 ASP A N 1
ATOM 900 C CA . ASP A 1 111 ? 10.069 -21.237 -24.800 1.00 69.88 111 ASP A CA 1
ATOM 901 C C . ASP A 1 111 ? 11.075 -22.144 -25.521 1.00 69.88 111 ASP A C 1
ATOM 903 O O . ASP A 1 111 ? 10.750 -23.286 -25.851 1.00 69.88 111 ASP A O 1
ATOM 907 N N . AL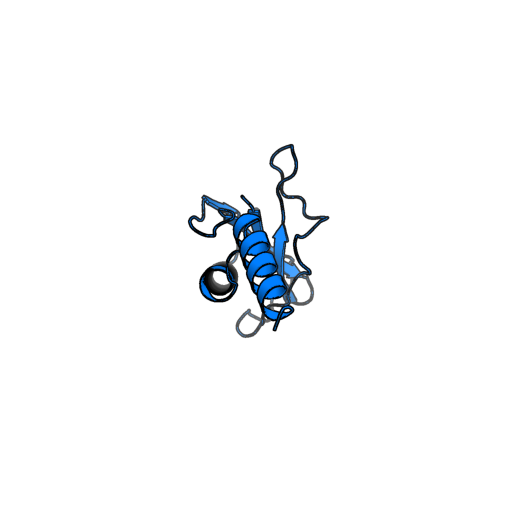A A 1 112 ? 12.329 -21.709 -25.679 1.00 69.06 112 ALA A N 1
ATOM 908 C CA . ALA A 1 112 ? 13.387 -22.521 -26.281 1.00 69.06 112 ALA A CA 1
ATOM 909 C C . ALA A 1 112 ? 13.669 -23.814 -25.492 1.00 69.06 112 ALA A C 1
ATOM 911 O O . ALA A 1 112 ? 13.829 -24.881 -26.091 1.00 69.06 112 ALA A O 1
ATOM 912 N N . LEU A 1 113 ? 13.690 -23.742 -24.156 1.00 55.12 113 LEU A N 1
ATOM 913 C CA . LEU A 1 113 ? 13.870 -24.908 -23.283 1.00 55.12 113 LEU A CA 1
ATOM 914 C C . LEU A 1 113 ? 12.670 -25.864 -23.360 1.00 55.12 113 LEU A C 1
ATOM 916 O O . LEU A 1 113 ? 12.846 -27.083 -23.407 1.00 55.12 113 LEU A O 1
ATOM 920 N N . THR A 1 114 ? 11.450 -25.335 -23.441 1.00 55.41 114 THR A N 1
ATOM 921 C CA . THR A 1 114 ? 10.229 -26.153 -23.519 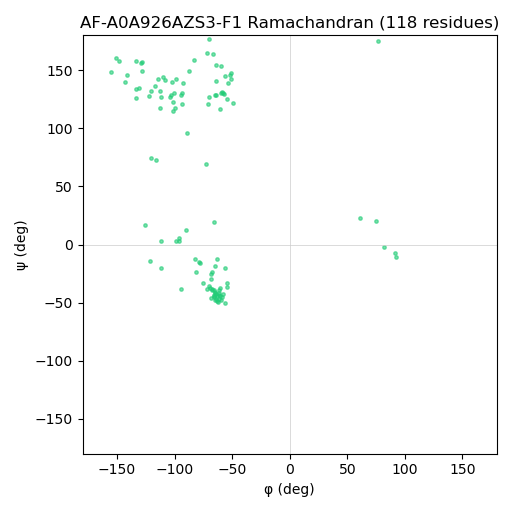1.00 55.41 114 THR A CA 1
ATOM 922 C C . THR A 1 114 ? 10.100 -26.838 -24.884 1.00 55.41 114 THR A C 1
ATOM 924 O O . THR A 1 114 ? 9.752 -28.015 -24.955 1.00 55.41 114 THR A O 1
ATOM 927 N N . ILE A 1 115 ? 10.480 -26.153 -25.969 1.00 56.81 115 ILE A N 1
ATOM 928 C CA . ILE A 1 115 ? 10.512 -26.708 -27.332 1.00 56.81 115 ILE A CA 1
ATOM 929 C C . ILE A 1 115 ? 11.564 -27.822 -27.457 1.00 56.81 115 ILE A C 1
ATOM 931 O O . ILE A 1 115 ? 11.290 -28.850 -28.075 1.00 56.81 115 ILE A O 1
ATOM 935 N N . GLN A 1 116 ? 12.739 -27.677 -26.832 1.00 50.69 116 GLN A N 1
ATOM 936 C CA . GLN A 1 116 ? 13.770 -28.726 -26.837 1.00 50.69 116 GLN A CA 1
ATOM 937 C C . GLN A 1 116 ? 13.377 -29.971 -26.031 1.00 50.69 116 GLN A C 1
ATOM 939 O O . GLN A 1 116 ? 13.837 -31.066 -26.342 1.00 50.69 116 GLN A O 1
ATOM 944 N N . THR A 1 117 ? 12.492 -29.836 -25.042 1.00 48.22 117 THR A N 1
ATOM 945 C CA . THR A 1 117 ? 12.039 -30.970 -24.216 1.00 48.22 117 THR A CA 1
ATOM 946 C C . THR A 1 117 ? 10.992 -31.841 -24.932 1.00 48.22 117 THR A C 1
ATOM 948 O O . THR A 1 117 ? 10.766 -32.983 -24.541 1.00 48.22 117 THR A O 1
ATOM 951 N N . HIS A 1 118 ? 10.377 -31.340 -26.011 1.00 47.34 118 HIS A N 1
ATOM 952 C CA . HIS A 1 118 ? 9.378 -32.061 -26.813 1.00 47.34 118 HIS A CA 1
ATOM 953 C C . HIS A 1 118 ? 9.943 -32.761 -28.063 1.00 47.34 118 HIS A C 1
ATOM 955 O O . HIS A 1 118 ? 9.181 -33.370 -28.815 1.00 47.34 118 HIS A O 1
ATOM 961 N N . ILE A 1 119 ? 11.261 -32.709 -28.280 1.00 49.34 119 ILE A N 1
ATOM 962 C CA . ILE A 1 119 ? 11.960 -33.453 -29.338 1.00 49.34 119 ILE A CA 1
ATOM 963 C C . ILE A 1 119 ? 12.925 -34.436 -28.659 1.00 49.34 119 ILE A C 1
ATOM 965 O O . ILE A 1 119 ? 14.137 -34.231 -28.637 1.00 49.34 119 ILE A O 1
ATOM 969 N N . ALA A 1 120 ? 12.365 -35.488 -28.064 1.00 42.53 120 ALA A N 1
ATOM 970 C CA . ALA A 1 120 ? 13.077 -36.679 -27.608 1.00 42.53 120 ALA A CA 1
ATOM 971 C C . ALA A 1 120 ? 12.266 -37.922 -27.984 1.00 42.53 120 ALA A C 1
ATOM 973 O O . ALA A 1 120 ? 11.025 -37.880 -27.815 1.00 42.53 120 ALA A O 1
#

pLDDT: mean 72.82, std 11.82, range [42.53, 89.12]

Sequence (120 aa):
MRLVRVHSKPQGEVTIAWYPFDHQGRPDFDHPLQQPYPLPTTGLAPALTVPTSLDLVVEDDYSQVYSVVVPEGGLPPWVFHYFYQALWEHILVVKHFLPPTPTSEDIERLDALTIQTHIA

Secondary structure (DSSP, 8-state):
-EEEEEEE-TTS-EEEEEE-B-TTS-B-SSS-SSPPEEEP-TTS-TT--S-EEEEEEE-TTSS-EEEEEPPTT---HHHHHHHHHHHHHHHHHHHHHSPPPPPHHHHHHHHHHHHHHT--